Protein AF-A0A060CEZ0-F1 (afdb_monomer)

Radius of gyration: 14.33 Å; Cα contacts (8 Å, |Δi|>4): 112; chains: 1; bounding box: 29×25×40 Å

Solvent-accessible surface area (backbone atoms only — not comparable to full-atom values): 5498 Å² total; per-residue (Å²): 129,71,65,75,69,70,75,46,58,69,72,55,39,55,69,31,78,43,64,82,40,49,97,83,40,39,22,51,33,40,78,39,72,68,33,66,67,56,38,51,52,54,49,52,52,49,72,71,47,81,37,42,72,49,81,51,90,42,54,45,44,64,45,59,19,52,55,79,69,49,43,67,59,82,77,77,78,54,75,88,80,45,39,63,68,45,40,49,60,72,74,108

Nearest PDB structures (foldseek):
  1sma-assembly1_B  TM=9.609E-01  e=4.125E-06  Thermus sp. IM6501
  1gvi-assembly1_B  TM=9.659E-01  e=8.725E-06  Thermus sp.
  1j0i-assembly1_B  TM=9.666E-01  e=1.313E-05  Geobacillus stearothermophilus
  1j0j-assembly1_A  TM=9.674E-01  e=1.504E-05  Geobacillus stearothermophilus
  1jf5-assembly1_B  TM=9.780E-01  e=3.903E-05  Thermoactinomyces vulgaris

Foldseek 3Di:
DPVVCVPDDPVCLQADEDEPDDQAAWQLCVVVVVPPVVLLVVVVVQVPGRHHYDYDACSLQSQGAGGPPRRVDDHDPPPVNGDPVSVVSVVD

Secondary structure (DSSP, 8-state):
--HHHHSS-HHHHHT-EEES--TTS--HHHHTTT-HHHHHHHHHHHHHSSSEEE--TTGGGT---SSTTGGGPPP---TTSS-HHHHHHHH-

InterPro domains:
  IPR006047 Glycosyl hydrolase family 13, catalytic domain [PF00128] (10-83)
  IPR017853 Glycoside hydrolase superfamily [SSF51445] (4-91)

Organism: NCBI:txid83428

pLDDT: mean 92.92, std 5.14, range [59.25, 97.06]

Sequence (92 aa):
VNTQLVRYYKQKNQGMLLMLDTPNTPRILSECKDDKKLMRAMLAYLFMQTGSPVLLYGTELGLTGESVPANRACMQWDTKKQDKTMLRFCRY

Structure (mmCIF, N/CA/C/O backbone):
data_AF-A0A060CEZ0-F1
#
_entry.id   AF-A0A060CEZ0-F1
#
loop_
_atom_site.group_PDB
_atom_site.id
_atom_site.type_symbol
_atom_site.label_atom_id
_atom_site.label_alt_id
_atom_site.label_comp_id
_atom_site.label_asym_id
_atom_site.label_entity_id
_atom_site.label_seq_id
_atom_site.pdbx_PDB_ins_code
_atom_site.Cartn_x
_atom_site.Cartn_y
_atom_site.Cartn_z
_atom_site.occupancy
_atom_site.B_iso_or_equiv
_atom_site.auth_seq_id
_atom_site.auth_comp_id
_atom_site.auth_asym_id
_atom_site.auth_atom_id
_atom_site.pdbx_PDB_model_num
ATOM 1 N N . VAL A 1 1 ? 2.630 6.571 -24.341 1.00 59.25 1 VAL A N 1
ATOM 2 C CA . VAL A 1 1 ? 3.785 5.710 -23.973 1.00 59.25 1 VAL A CA 1
ATOM 3 C C . VAL A 1 1 ? 4.033 5.864 -22.477 1.00 59.25 1 VAL A C 1
ATOM 5 O O . VAL A 1 1 ? 4.047 7.000 -22.023 1.00 59.25 1 VAL A O 1
ATOM 8 N N . ASN A 1 2 ? 4.166 4.774 -21.707 1.00 77.50 2 ASN A N 1
ATOM 9 C CA . ASN A 1 2 ? 4.475 4.853 -20.270 1.00 77.50 2 ASN A CA 1
ATOM 10 C C . ASN A 1 2 ? 5.917 5.357 -20.093 1.00 77.50 2 ASN A C 1
ATOM 12 O O . ASN A 1 2 ? 6.870 4.612 -20.308 1.00 77.50 2 ASN A O 1
ATOM 16 N N . THR A 1 3 ? 6.070 6.636 -19.750 1.00 84.44 3 THR A N 1
ATOM 17 C CA . THR A 1 3 ? 7.374 7.311 -19.670 1.00 84.44 3 THR A CA 1
ATOM 18 C C . THR A 1 3 ? 8.275 6.726 -18.588 1.00 84.44 3 THR A C 1
ATOM 20 O O . THR A 1 3 ? 9.492 6.790 -18.726 1.00 84.44 3 THR A O 1
ATOM 23 N N . GLN A 1 4 ? 7.698 6.117 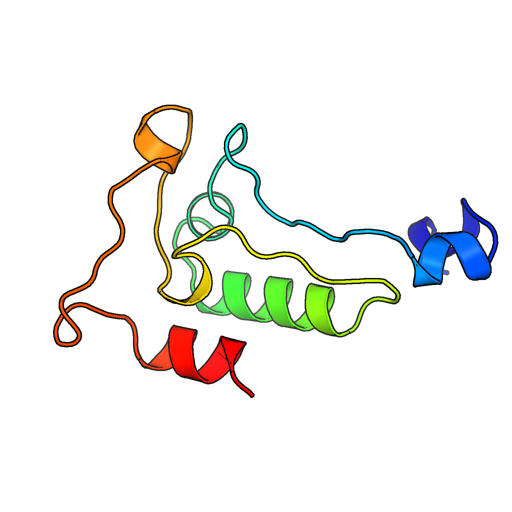-17.548 1.00 80.62 4 GLN A N 1
ATOM 24 C CA . GLN A 1 4 ? 8.427 5.464 -16.460 1.00 80.62 4 GLN A CA 1
ATOM 25 C C . GLN A 1 4 ? 9.260 4.283 -16.988 1.00 80.62 4 GLN A C 1
ATOM 27 O O . GLN A 1 4 ? 10.468 4.229 -16.768 1.00 80.62 4 GLN A O 1
ATOM 32 N N . LEU A 1 5 ? 8.656 3.422 -17.814 1.00 86.69 5 LEU A N 1
ATOM 33 C CA . LEU A 1 5 ? 9.317 2.237 -18.378 1.00 86.69 5 LEU A CA 1
ATOM 34 C C . LEU A 1 5 ? 10.416 2.566 -19.401 1.00 86.69 5 LEU A C 1
ATOM 36 O O . LEU A 1 5 ? 11.300 1.746 -19.628 1.00 86.69 5 LEU A O 1
ATOM 40 N N . VAL A 1 6 ? 10.385 3.748 -20.020 1.00 89.94 6 VAL A N 1
ATOM 41 C CA . VAL A 1 6 ? 11.368 4.142 -21.049 1.00 89.94 6 VAL A CA 1
ATOM 42 C C . VAL A 1 6 ? 12.664 4.689 -20.432 1.00 89.94 6 VAL A C 1
ATOM 44 O O . VAL A 1 6 ? 13.688 4.749 -21.105 1.00 89.94 6 VAL A O 1
ATOM 47 N N . ARG A 1 7 ? 12.663 5.059 -19.142 1.00 89.50 7 ARG A N 1
ATOM 48 C CA . ARG A 1 7 ? 13.834 5.661 -18.474 1.00 89.50 7 ARG A CA 1
ATOM 49 C C . ARG A 1 7 ? 14.991 4.693 -18.252 1.00 89.50 7 ARG A C 1
ATOM 51 O O . ARG A 1 7 ? 16.136 5.131 -18.180 1.00 89.50 7 ARG A O 1
ATOM 58 N N . TYR A 1 8 ? 14.706 3.402 -18.117 1.00 91.19 8 TYR A N 1
ATOM 59 C CA . TYR A 1 8 ? 15.719 2.396 -17.826 1.00 91.19 8 TYR A CA 1
ATOM 60 C C . TYR A 1 8 ? 15.600 1.193 -18.754 1.00 91.19 8 TYR A C 1
ATOM 62 O O . TYR A 1 8 ? 14.538 0.888 -19.296 1.00 91.19 8 TYR A O 1
ATOM 70 N N . TYR A 1 9 ? 16.715 0.476 -18.907 1.00 92.44 9 TYR A N 1
ATOM 71 C CA . TYR A 1 9 ? 16.750 -0.787 -19.633 1.00 92.44 9 TYR A CA 1
ATOM 72 C C . TYR A 1 9 ? 15.781 -1.803 -19.029 1.00 92.44 9 TYR A C 1
ATOM 74 O O . TYR A 1 9 ? 15.595 -1.865 -17.812 1.00 92.44 9 TYR A O 1
ATOM 82 N N . LYS A 1 10 ? 15.234 -2.672 -19.882 1.00 92.12 10 LYS A N 1
ATOM 83 C CA . LYS A 1 10 ? 14.244 -3.691 -19.508 1.00 92.12 10 LYS A CA 1
ATOM 84 C C . LYS A 1 10 ? 14.649 -4.514 -18.277 1.00 92.12 10 LYS A C 1
ATOM 86 O O . LYS A 1 10 ? 13.821 -4.719 -17.398 1.00 92.12 10 LYS A O 1
ATOM 91 N N . GLN A 1 11 ? 15.916 -4.923 -18.185 1.00 92.50 11 GLN A N 1
ATOM 92 C CA . GLN A 1 11 ? 16.438 -5.700 -17.051 1.00 92.50 11 GLN A CA 1
ATOM 93 C C . GLN A 1 11 ? 16.355 -4.924 -15.726 1.00 92.50 11 GLN A C 1
ATOM 95 O O . GLN A 1 11 ? 16.005 -5.494 -14.698 1.00 92.50 11 GLN A O 1
ATOM 100 N N . LYS A 1 12 ? 16.621 -3.608 -15.750 1.00 92.19 12 LYS A N 1
ATOM 101 C CA . LYS A 1 12 ? 16.482 -2.748 -14.565 1.00 92.19 12 LYS A CA 1
ATOM 102 C C . LYS A 1 12 ? 15.020 -2.581 -14.163 1.00 92.19 12 LYS A C 1
ATOM 104 O O . LYS A 1 12 ? 14.725 -2.652 -12.979 1.00 92.19 12 LYS A O 1
ATOM 109 N N . ASN A 1 13 ? 14.114 -2.418 -15.128 1.00 92.62 13 ASN A N 1
ATOM 110 C CA . ASN A 1 13 ? 12.679 -2.325 -14.837 1.00 92.62 13 ASN A CA 1
ATOM 111 C C . ASN A 1 13 ? 12.139 -3.617 -14.206 1.00 92.62 13 ASN A C 1
ATOM 113 O O . ASN A 1 13 ? 11.328 -3.554 -13.294 1.00 92.62 13 ASN A O 1
ATOM 117 N N . GLN A 1 14 ? 12.617 -4.788 -14.641 1.00 92.56 14 GLN A N 1
ATOM 118 C CA . GLN A 1 14 ? 12.210 -6.077 -14.065 1.00 92.56 14 GLN A CA 1
ATOM 119 C C . GLN A 1 14 ? 12.634 -6.241 -12.598 1.00 92.56 14 GLN A C 1
ATOM 121 O O . GLN A 1 14 ? 11.905 -6.852 -11.825 1.00 92.56 14 GLN A O 1
ATOM 126 N N . GLY A 1 15 ? 13.788 -5.688 -12.211 1.00 93.38 15 GLY A N 1
ATOM 127 C CA . GLY A 1 15 ? 14.290 -5.717 -10.832 1.00 93.38 15 GLY A CA 1
ATOM 128 C C . GLY A 1 15 ? 13.914 -4.499 -9.983 1.00 93.38 15 GLY A C 1
ATOM 129 O O . GLY A 1 15 ? 14.413 -4.367 -8.867 1.00 93.38 15 GLY A O 1
ATOM 130 N N .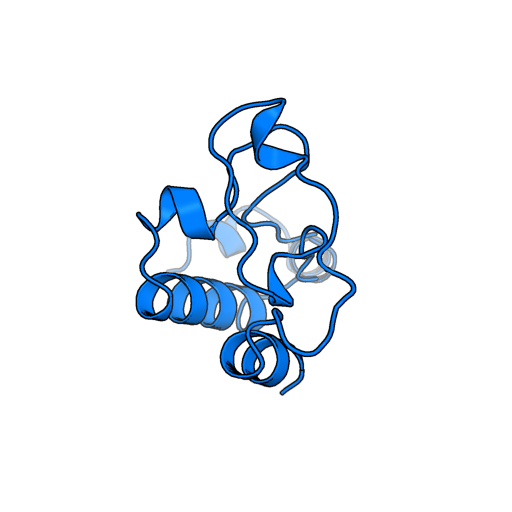 MET A 1 16 ? 13.096 -3.577 -10.497 1.00 94.75 16 MET A N 1
ATOM 131 C CA . MET A 1 16 ? 12.754 -2.344 -9.788 1.00 94.75 16 MET A CA 1
ATOM 132 C C . MET A 1 16 ? 11.789 -2.629 -8.636 1.00 94.75 16 MET A C 1
ATOM 134 O O . MET A 1 16 ? 10.773 -3.286 -8.834 1.00 94.75 16 MET A O 1
ATOM 138 N N . LEU A 1 17 ?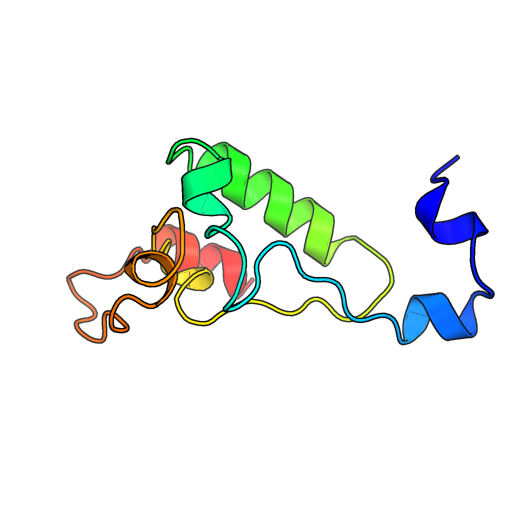 12.074 -2.096 -7.446 1.00 95.12 17 LEU A N 1
ATOM 139 C CA . LEU A 1 17 ? 11.143 -2.138 -6.317 1.00 95.12 17 LEU A CA 1
ATOM 140 C C . LEU A 1 17 ? 10.120 -1.008 -6.451 1.00 95.12 17 LEU A C 1
ATOM 142 O O . LEU A 1 17 ? 10.494 0.164 -6.513 1.00 95.12 17 LEU A O 1
ATOM 146 N N . LEU A 1 18 ? 8.838 -1.359 -6.491 1.00 94.75 18 LEU A N 1
ATOM 147 C CA . LEU A 1 18 ? 7.736 -0.416 -6.646 1.00 94.75 18 LEU A CA 1
ATOM 148 C C . LEU A 1 18 ? 7.015 -0.249 -5.308 1.00 94.75 18 LEU A C 1
ATOM 150 O O . LEU A 1 18 ? 6.446 -1.203 -4.787 1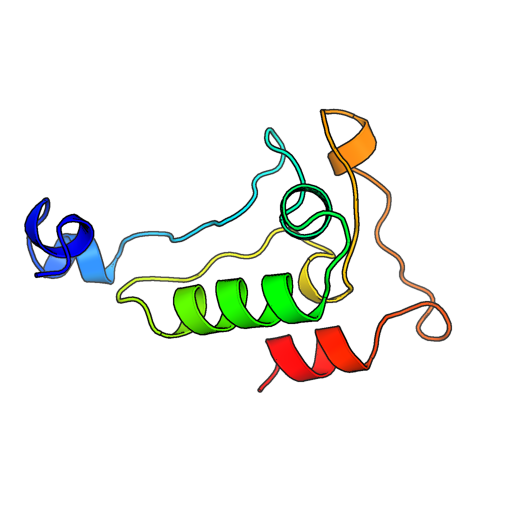.00 94.75 18 LEU A O 1
ATOM 154 N N . MET A 1 19 ? 7.025 0.964 -4.763 1.00 94.38 19 MET A N 1
ATOM 155 C CA . MET A 1 19 ? 6.373 1.316 -3.497 1.00 94.38 19 MET A CA 1
ATOM 156 C C . MET A 1 19 ? 5.466 2.525 -3.705 1.00 94.38 19 MET A C 1
ATOM 158 O O . MET A 1 19 ? 5.833 3.453 -4.425 1.00 94.38 19 MET A O 1
ATOM 162 N N . LEU A 1 20 ? 4.300 2.517 -3.058 1.00 94.44 20 LEU A N 1
ATOM 163 C CA . LEU A 1 20 ? 3.400 3.676 -2.991 1.00 94.44 20 LEU A CA 1
ATOM 164 C C . LEU A 1 20 ? 3.548 4.446 -1.675 1.00 94.44 20 LEU A C 1
ATOM 166 O O . LEU A 1 20 ? 3.321 5.650 -1.643 1.00 94.44 20 LEU A O 1
ATOM 170 N N . ASP A 1 21 ? 3.949 3.760 -0.608 1.00 93.38 21 ASP A N 1
ATOM 171 C CA . ASP A 1 21 ? 4.240 4.330 0.698 1.00 93.38 21 ASP A CA 1
ATOM 172 C C . ASP A 1 21 ? 5.516 3.723 1.299 1.00 93.38 21 ASP A C 1
ATOM 174 O O . ASP A 1 21 ? 6.019 2.681 0.878 1.00 93.38 21 ASP A O 1
ATOM 178 N N . THR A 1 22 ? 6.094 4.428 2.269 1.00 93.06 22 THR A N 1
ATOM 179 C CA . THR A 1 22 ? 7.341 4.071 2.949 1.00 93.06 22 THR A CA 1
ATOM 180 C C . THR A 1 22 ? 7.248 4.454 4.429 1.00 93.06 22 THR A C 1
ATOM 182 O O . THR A 1 22 ? 6.400 5.265 4.803 1.00 93.06 22 THR A O 1
ATOM 185 N N . PRO A 1 23 ? 8.151 3.969 5.302 1.00 91.69 23 PRO A N 1
ATOM 186 C CA . PRO A 1 23 ? 8.178 4.369 6.715 1.00 91.69 23 PRO A CA 1
ATOM 187 C C . PRO A 1 23 ? 8.406 5.872 6.967 1.00 91.69 23 PRO A C 1
ATOM 189 O O . PRO A 1 23 ? 8.313 6.325 8.114 1.00 91.69 23 PRO A O 1
ATOM 192 N N . ASN A 1 24 ? 8.748 6.630 5.920 1.00 91.94 24 ASN A N 1
ATOM 193 C CA . ASN A 1 24 ? 9.065 8.056 5.963 1.00 91.94 24 ASN A CA 1
ATOM 194 C C . ASN A 1 24 ? 8.086 8.914 5.146 1.00 91.94 24 ASN A C 1
ATOM 196 O O . ASN A 1 24 ? 8.255 10.127 5.096 1.00 91.94 24 ASN A O 1
ATOM 200 N N . THR A 1 25 ? 7.079 8.310 4.514 1.00 93.00 25 THR A N 1
ATOM 201 C CA . THR A 1 25 ? 6.037 9.014 3.754 1.00 93.00 25 THR A CA 1
ATOM 202 C C . THR A 1 25 ? 4.666 8.697 4.347 1.00 93.00 25 THR A C 1
ATOM 204 O O . THR A 1 25 ? 4.536 7.722 5.098 1.00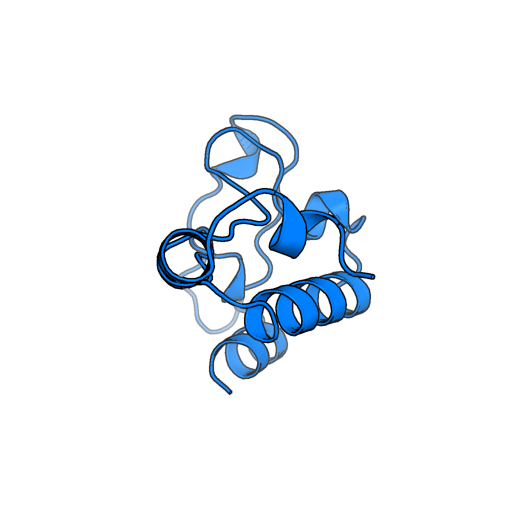 93.00 25 THR A O 1
ATOM 207 N N . PRO A 1 26 ? 3.630 9.473 4.009 1.00 95.00 26 PRO A N 1
ATOM 208 C CA . PRO A 1 26 ? 2.272 9.114 4.369 1.00 95.00 26 PRO A CA 1
ATOM 209 C C . PRO A 1 26 ? 1.824 7.768 3.826 1.00 95.00 26 PRO A C 1
ATOM 211 O O . PRO A 1 26 ? 2.331 7.277 2.813 1.00 95.00 26 PRO A O 1
ATOM 214 N N . ARG A 1 27 ? 0.889 7.153 4.556 1.00 95.75 27 ARG A N 1
ATOM 215 C CA . ARG A 1 27 ? 0.238 5.908 4.150 1.00 95.75 27 ARG A CA 1
ATOM 216 C C . ARG A 1 27 ? -0.593 6.157 2.905 1.00 95.75 27 ARG A C 1
ATOM 218 O O . ARG A 1 27 ? -1.296 7.164 2.819 1.00 95.75 27 ARG A O 1
ATOM 225 N N . ILE A 1 28 ? -0.603 5.189 1.993 1.00 96.38 28 ILE A N 1
ATOM 226 C CA . ILE A 1 28 ? -1.352 5.313 0.736 1.00 96.38 28 ILE A CA 1
ATOM 227 C C . ILE A 1 28 ? -2.847 5.580 0.963 1.00 96.38 28 ILE A C 1
ATOM 229 O O . ILE A 1 2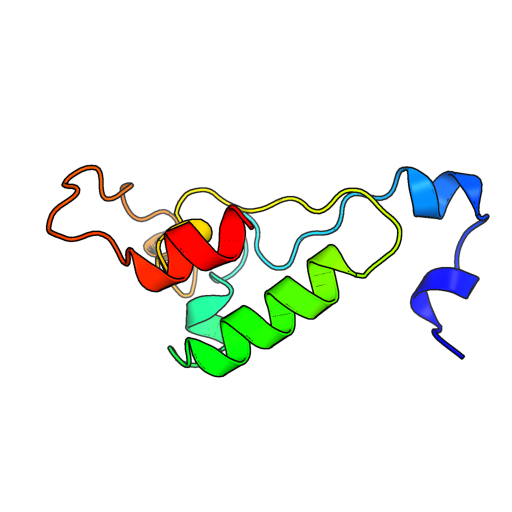8 ? -3.460 6.320 0.200 1.00 96.38 28 ILE A O 1
ATOM 233 N N . LEU A 1 29 ? -3.441 5.030 2.029 1.00 96.25 29 LEU A N 1
ATOM 234 C CA . LEU A 1 29 ? -4.850 5.268 2.343 1.00 96.25 29 LEU A CA 1
ATOM 235 C C . LEU A 1 29 ? -5.112 6.721 2.762 1.00 96.25 29 LEU A C 1
ATOM 237 O O . LEU A 1 29 ? -6.113 7.299 2.347 1.00 96.25 29 LEU A O 1
ATOM 241 N N . SER A 1 30 ? -4.194 7.322 3.522 1.00 95.25 30 SER A N 1
ATOM 242 C CA . SER A 1 30 ? -4.285 8.729 3.921 1.00 95.25 30 SER A CA 1
ATOM 243 C C . SER A 1 30 ? -4.081 9.668 2.731 1.00 95.25 30 SER A C 1
ATOM 245 O O . SER A 1 30 ? -4.842 10.618 2.576 1.00 95.25 30 SER A O 1
ATOM 247 N N . GLU A 1 31 ? -3.161 9.347 1.816 1.00 95.50 31 GLU A N 1
ATOM 248 C CA . GLU A 1 31 ? -3.029 10.050 0.525 1.00 95.50 31 GLU A CA 1
ATOM 249 C C . GLU A 1 31 ? -4.302 9.934 -0.330 1.00 95.50 31 GLU A C 1
ATOM 251 O O . GLU A 1 31 ? -4.718 10.877 -1.003 1.00 95.50 31 GLU A O 1
ATOM 256 N N . CYS A 1 32 ? -4.985 8.789 -0.252 1.00 96.12 32 CYS A N 1
ATOM 257 C CA . CYS A 1 32 ? -6.280 8.566 -0.891 1.00 96.12 32 CYS A CA 1
ATOM 258 C C . CYS A 1 32 ? -7.458 9.214 -0.139 1.00 96.12 32 CYS A C 1
ATOM 260 O O . CYS A 1 32 ? -8.604 8.952 -0.502 1.00 96.12 32 CYS A O 1
ATOM 262 N N . LYS A 1 33 ? -7.216 10.037 0.893 1.00 95.50 33 LYS A N 1
ATOM 263 C CA . LYS A 1 33 ? -8.253 10.665 1.735 1.00 95.50 33 LYS A CA 1
ATOM 264 C C . LYS A 1 33 ? -9.247 9.646 2.305 1.00 95.50 33 LYS A C 1
ATOM 266 O O . LYS A 1 33 ? -10.458 9.852 2.262 1.00 95.50 33 LYS A O 1
ATOM 271 N N . ASP A 1 34 ? -8.720 8.514 2.763 1.00 95.12 34 ASP A N 1
ATOM 272 C CA . ASP A 1 34 ? -9.466 7.369 3.293 1.00 95.12 34 ASP A CA 1
ATOM 273 C C . ASP A 1 34 ? -10.421 6.686 2.289 1.00 95.12 34 ASP A C 1
ATOM 275 O O . ASP A 1 34 ? -11.222 5.818 2.658 1.00 95.12 34 ASP A O 1
ATOM 279 N N . ASP A 1 35 ? -10.295 6.984 0.989 1.00 96.88 35 ASP A N 1
ATOM 280 C CA . ASP A 1 35 ? -11.029 6.284 -0.061 1.00 96.88 35 ASP A CA 1
ATOM 281 C C . ASP A 1 35 ? -10.384 4.925 -0.381 1.00 96.88 35 ASP A C 1
ATOM 283 O O . ASP A 1 35 ? -9.445 4.780 -1.171 1.00 96.88 35 ASP A O 1
ATOM 287 N N . LYS A 1 36 ? -10.965 3.875 0.200 1.00 95.44 36 LYS A N 1
ATOM 288 C CA . LYS A 1 36 ? -10.547 2.485 -0.023 1.00 95.44 36 LYS A CA 1
ATOM 289 C C . LYS A 1 36 ? -10.752 2.002 -1.461 1.00 95.44 36 LYS A C 1
ATOM 291 O O . LYS A 1 36 ? -10.087 1.050 -1.867 1.00 95.44 36 LYS A O 1
ATOM 296 N N . LYS A 1 37 ? -11.679 2.579 -2.236 1.00 96.44 37 LYS A N 1
ATOM 297 C CA . LYS A 1 37 ? -11.840 2.224 -3.658 1.00 96.44 37 LYS A CA 1
ATOM 298 C C . LYS A 1 37 ? -10.666 2.769 -4.459 1.00 96.44 37 LYS A C 1
ATOM 300 O O . LYS A 1 37 ? -10.090 2.017 -5.243 1.00 96.44 37 LYS A O 1
ATOM 305 N N . LEU A 1 38 ? -10.293 4.024 -4.212 1.00 97.06 38 LEU A N 1
ATOM 306 C CA . LEU A 1 38 ? -9.136 4.651 -4.844 1.00 97.06 38 LEU A CA 1
ATOM 307 C C . LEU A 1 38 ? -7.843 3.915 -4.483 1.00 97.06 38 LEU A C 1
ATOM 309 O O . LEU A 1 38 ? -7.079 3.550 -5.373 1.00 97.06 38 LEU A O 1
ATOM 313 N N . MET A 1 39 ? -7.653 3.587 -3.204 1.00 96.62 39 MET A N 1
ATOM 314 C CA . MET A 1 39 ? -6.502 2.802 -2.757 1.00 96.62 39 MET A CA 1
ATOM 315 C C . MET A 1 39 ? -6.404 1.451 -3.481 1.00 96.62 39 MET A C 1
ATOM 317 O O . MET A 1 39 ? -5.333 1.093 -3.967 1.00 96.62 39 MET A O 1
ATOM 321 N N . ARG A 1 40 ? -7.512 0.704 -3.608 1.00 96.25 40 ARG A N 1
ATOM 322 C CA . ARG A 1 40 ? -7.515 -0.564 -4.360 1.00 96.25 40 ARG A CA 1
ATOM 323 C C . ARG A 1 40 ? -7.175 -0.366 -5.835 1.00 96.25 40 ARG A C 1
ATOM 325 O O . ARG A 1 40 ? -6.451 -1.182 -6.389 1.00 96.25 40 ARG A O 1
ATOM 332 N N . ALA A 1 41 ? -7.648 0.707 -6.467 1.00 96.88 41 ALA A N 1
ATOM 333 C CA . ALA A 1 41 ? -7.283 1.018 -7.849 1.00 96.88 41 ALA A CA 1
ATOM 334 C C . ALA A 1 41 ? -5.776 1.312 -7.993 1.00 96.88 41 ALA A C 1
ATOM 336 O O . ALA A 1 41 ? -5.140 0.810 -8.920 1.00 96.88 41 ALA A O 1
ATOM 337 N N . MET A 1 42 ? -5.187 2.051 -7.047 1.00 96.31 42 MET A N 1
ATOM 338 C CA . MET A 1 42 ? -3.745 2.331 -7.020 1.00 96.31 42 MET A CA 1
ATOM 339 C C . MET A 1 42 ? -2.912 1.064 -6.804 1.00 96.31 42 MET A C 1
ATOM 341 O O . MET A 1 42 ? -1.905 0.863 -7.481 1.00 96.31 42 MET A O 1
ATOM 345 N N . LEU A 1 43 ? -3.347 0.178 -5.906 1.00 96.00 43 LEU A N 1
ATOM 346 C CA . LEU A 1 43 ? -2.696 -1.112 -5.679 1.00 96.00 43 LEU A CA 1
ATOM 347 C C . LEU A 1 43 ? -2.845 -2.056 -6.880 1.00 96.00 43 LEU A C 1
ATOM 349 O O . LEU A 1 43 ? -1.876 -2.704 -7.257 1.00 96.00 43 LEU A O 1
ATOM 353 N N . ALA A 1 44 ? -4.010 -2.092 -7.534 1.00 95.88 44 ALA A N 1
ATOM 354 C CA . ALA A 1 44 ? -4.186 -2.841 -8.779 1.00 95.88 44 ALA A CA 1
ATOM 355 C C . ALA A 1 44 ? -3.202 -2.353 -9.850 1.00 95.88 44 ALA A C 1
ATOM 357 O O . ALA A 1 44 ? -2.521 -3.158 -10.480 1.00 95.88 44 ALA A O 1
ATOM 358 N N . TYR A 1 45 ? -3.064 -1.033 -10.006 1.00 94.56 45 TYR A N 1
ATOM 359 C CA . TYR A 1 45 ? -2.076 -0.457 -10.913 1.00 94.56 45 TYR A CA 1
ATOM 360 C C . TYR A 1 45 ? -0.645 -0.868 -10.540 1.00 94.56 45 TYR A C 1
ATOM 362 O O . TYR A 1 45 ? 0.113 -1.263 -11.424 1.00 94.56 45 TYR A O 1
ATOM 370 N N . LEU A 1 46 ? -0.291 -0.832 -9.250 1.00 95.00 46 LEU A N 1
ATOM 371 C CA . LEU A 1 46 ? 1.014 -1.265 -8.743 1.00 95.00 46 LEU A CA 1
ATOM 372 C C . LEU A 1 46 ? 1.309 -2.731 -9.094 1.00 95.00 46 LEU A C 1
ATOM 374 O O . LEU A 1 46 ? 2.387 -3.026 -9.603 1.00 95.00 46 LEU A O 1
ATOM 378 N N . PHE A 1 47 ? 0.348 -3.632 -8.874 1.00 94.50 47 PHE A N 1
ATOM 379 C CA . PHE A 1 47 ? 0.488 -5.058 -9.184 1.00 94.50 47 PHE A CA 1
ATOM 380 C C . PHE A 1 47 ? 0.555 -5.353 -10.688 1.00 94.50 47 PHE A C 1
ATOM 382 O O . PHE A 1 47 ? 1.130 -6.361 -11.090 1.00 94.50 47 PHE A O 1
ATOM 389 N N . MET A 1 48 ? 0.004 -4.475 -11.530 1.00 93.44 48 MET A N 1
ATOM 390 C CA . MET A 1 48 ? 0.082 -4.594 -12.990 1.00 93.44 48 MET A CA 1
ATOM 391 C C . MET A 1 48 ? 1.393 -4.050 -13.582 1.00 93.44 48 MET A C 1
ATOM 393 O O . MET A 1 48 ? 1.688 -4.317 -14.750 1.00 93.44 48 MET A O 1
ATOM 397 N N . GLN A 1 49 ? 2.173 -3.260 -12.834 1.00 92.88 49 GLN A N 1
ATOM 398 C CA . GLN A 1 49 ? 3.432 -2.702 -13.332 1.00 92.88 49 GLN A CA 1
ATOM 399 C C . GLN A 1 49 ? 4.554 -3.747 -13.388 1.00 92.88 49 GLN A C 1
ATOM 401 O O . GLN A 1 49 ? 4.621 -4.684 -12.600 1.00 92.88 49 GLN A O 1
ATOM 406 N N . THR A 1 50 ? 5.489 -3.551 -14.323 1.00 93.50 50 THR A N 1
ATOM 407 C CA . THR A 1 50 ? 6.722 -4.348 -14.380 1.00 93.50 50 THR A CA 1
ATOM 408 C C . THR A 1 50 ? 7.660 -3.942 -13.248 1.00 93.50 50 THR A C 1
ATOM 410 O O . THR A 1 50 ? 8.056 -2.782 -13.170 1.00 93.50 50 THR A O 1
ATOM 413 N N . GLY A 1 51 ? 8.031 -4.906 -12.412 1.00 94.12 51 GLY A N 1
ATOM 414 C CA . GLY A 1 51 ? 8.898 -4.724 -11.253 1.00 94.12 51 GLY A CA 1
ATOM 415 C C . GLY A 1 51 ? 8.463 -5.648 -10.121 1.00 94.12 51 GLY A C 1
ATOM 416 O O . GLY A 1 51 ? 7.680 -6.574 -10.328 1.00 94.12 51 GLY A O 1
ATOM 417 N N . SER A 1 52 ? 8.961 -5.382 -8.921 1.00 94.94 52 SER A N 1
ATOM 418 C CA . SER A 1 52 ? 8.579 -6.079 -7.699 1.00 94.94 52 SER A CA 1
ATOM 419 C C . SER A 1 52 ? 7.793 -5.122 -6.797 1.00 94.94 52 SER A C 1
ATOM 421 O O . SER A 1 52 ? 8.380 -4.166 -6.278 1.00 94.94 52 SER A O 1
ATOM 423 N N . PRO A 1 53 ? 6.473 -5.312 -6.633 1.00 94.94 53 PRO A N 1
ATOM 424 C CA . PRO A 1 53 ? 5.665 -4.488 -5.747 1.00 94.94 53 PRO A CA 1
ATOM 425 C C . PRO A 1 53 ? 6.038 -4.755 -4.287 1.00 94.94 53 PRO A C 1
ATOM 427 O O . PRO A 1 53 ? 6.195 -5.897 -3.858 1.00 94.94 53 PRO A O 1
ATOM 430 N N . VAL A 1 54 ? 6.154 -3.686 -3.510 1.00 95.38 54 VAL A N 1
ATOM 431 C CA . VAL A 1 54 ? 6.491 -3.723 -2.090 1.00 95.38 54 VAL A CA 1
ATOM 432 C C . VAL A 1 54 ? 5.436 -2.924 -1.336 1.00 95.38 54 VAL A C 1
ATOM 434 O O . VAL A 1 54 ? 5.139 -1.781 -1.680 1.00 95.38 54 VAL A O 1
ATOM 437 N N . LEU A 1 55 ? 4.864 -3.545 -0.307 1.00 94.88 55 LEU A N 1
ATOM 438 C CA . LEU A 1 55 ? 3.842 -2.948 0.547 1.00 94.88 55 LEU A CA 1
ATOM 439 C C . LEU A 1 55 ? 4.407 -2.705 1.942 1.00 94.88 55 LEU A C 1
ATOM 441 O O . LEU A 1 55 ? 5.110 -3.555 2.494 1.00 94.88 55 LEU A O 1
ATOM 445 N N . LEU A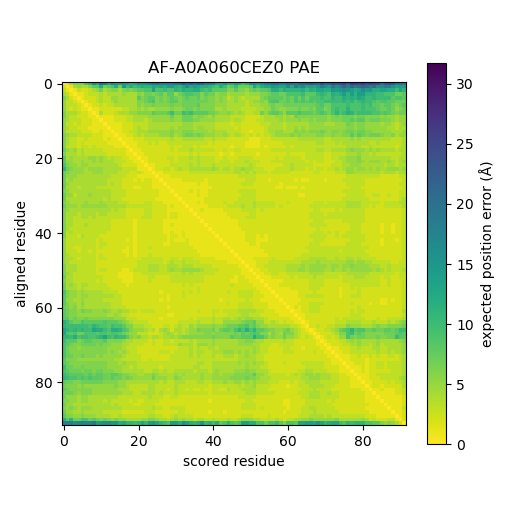 1 56 ? 4.064 -1.562 2.529 1.00 95.38 56 LEU A N 1
ATOM 446 C CA . LEU A 1 56 ? 4.332 -1.304 3.935 1.00 95.38 56 LEU A CA 1
ATOM 447 C C . LEU A 1 56 ? 3.346 -2.088 4.819 1.00 95.38 56 LEU A C 1
ATOM 449 O O . LEU A 1 56 ? 2.174 -2.231 4.483 1.00 95.38 56 LEU A O 1
ATOM 453 N N . TYR A 1 57 ? 3.803 -2.576 5.975 1.00 95.25 57 TYR A N 1
ATOM 454 C CA . TYR A 1 57 ? 2.977 -3.392 6.877 1.00 95.25 57 TYR A CA 1
ATOM 455 C C . TYR A 1 57 ? 1.649 -2.710 7.231 1.00 95.25 57 TYR A C 1
ATOM 457 O O . TYR A 1 57 ? 1.624 -1.516 7.541 1.00 95.25 57 TYR A O 1
ATOM 465 N N . GLY A 1 58 ? 0.547 -3.453 7.231 1.00 94.94 58 GLY A N 1
ATOM 466 C CA . GLY A 1 58 ? -0.774 -2.917 7.544 1.00 94.94 58 GLY A CA 1
ATOM 467 C C . GLY A 1 58 ? -1.442 -2.175 6.384 1.00 94.94 58 GLY A C 1
ATOM 468 O O . GLY A 1 58 ? -2.636 -1.892 6.479 1.00 94.94 58 GLY A O 1
ATOM 469 N N . THR A 1 59 ? -0.755 -1.915 5.267 1.00 95.25 59 THR A N 1
ATOM 470 C CA . THR A 1 59 ? -1.397 -1.397 4.047 1.00 95.25 59 THR A CA 1
ATOM 471 C C . THR A 1 59 ? -2.447 -2.395 3.537 1.00 95.25 59 THR A C 1
ATOM 473 O O . THR A 1 59 ? -3.554 -2.011 3.173 1.00 95.25 59 THR A O 1
ATOM 476 N N . GLU A 1 60 ? -2.188 -3.696 3.656 1.00 95.19 60 GLU A N 1
ATOM 477 C CA . GLU A 1 60 ? -3.144 -4.779 3.402 1.00 95.19 60 GLU A CA 1
ATOM 478 C C . GLU A 1 60 ? -4.370 -4.774 4.328 1.00 95.19 60 GLU A C 1
ATOM 480 O O . GLU A 1 60 ? -5.398 -5.359 3.997 1.00 95.19 60 GLU A O 1
ATOM 485 N N . LEU A 1 61 ? -4.292 -4.092 5.472 1.00 95.38 61 L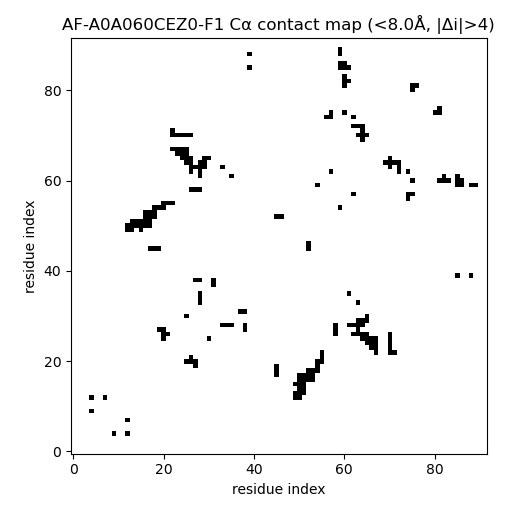EU A N 1
ATOM 486 C CA . LEU A 1 61 ? -5.400 -3.918 6.412 1.00 95.38 61 LEU A CA 1
ATOM 487 C C . LEU A 1 61 ? -6.052 -2.532 6.313 1.00 95.38 61 LEU A C 1
ATOM 489 O O . LEU A 1 61 ? -7.010 -2.263 7.037 1.00 95.38 61 LEU A O 1
ATOM 493 N N . GLY A 1 62 ? -5.548 -1.657 5.436 1.00 93.62 62 GLY A N 1
ATOM 494 C CA . GLY A 1 62 ? -5.985 -0.267 5.347 1.00 93.62 62 GLY A CA 1
ATOM 495 C C . GLY A 1 62 ? -5.568 0.567 6.560 1.00 93.62 62 GLY A C 1
ATOM 496 O O . GLY A 1 62 ? -6.375 1.335 7.077 1.00 93.62 62 GLY A O 1
ATOM 497 N N . LEU A 1 63 ? -4.336 0.394 7.047 1.00 94.62 63 LEU A N 1
ATOM 498 C CA . LEU A 1 63 ? -3.770 1.256 8.083 1.00 94.62 63 LEU A CA 1
ATOM 499 C C . LEU A 1 63 ? -3.605 2.690 7.549 1.00 94.62 63 LEU A C 1
ATOM 501 O O . LEU A 1 63 ? -3.133 2.895 6.428 1.00 94.62 63 LEU A O 1
ATOM 505 N N . THR A 1 64 ? -3.967 3.676 8.364 1.00 94.25 64 THR A N 1
ATOM 506 C CA . THR A 1 64 ? -3.872 5.105 8.042 1.00 94.25 64 THR A CA 1
ATOM 507 C C . THR A 1 64 ? -2.740 5.777 8.818 1.00 94.25 64 THR A C 1
ATOM 509 O O . THR A 1 64 ? -2.208 5.231 9.786 1.00 94.25 64 THR A O 1
ATOM 512 N N . GLY A 1 65 ? -2.351 6.967 8.369 1.00 93.44 65 GLY A N 1
ATOM 513 C CA . GLY A 1 65 ? -1.392 7.839 9.032 1.00 93.44 65 GLY A CA 1
ATOM 514 C C . GLY A 1 65 ? -0.740 8.797 8.039 1.00 93.44 65 GLY A C 1
ATOM 515 O O . GLY A 1 65 ? -0.212 8.365 7.014 1.00 93.44 65 GLY A O 1
ATOM 516 N N . GLU A 1 66 ? -0.780 10.092 8.356 1.00 91.25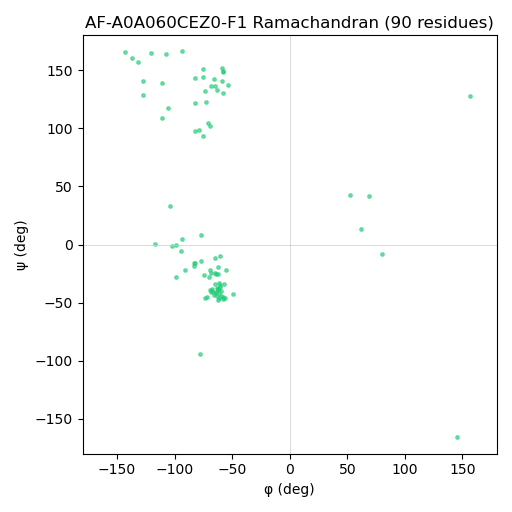 66 GLU A N 1
ATOM 517 C CA . GLU A 1 66 ? -0.221 11.156 7.518 1.00 91.25 66 GLU A CA 1
ATOM 518 C C . GLU A 1 66 ? 1.305 11.229 7.657 1.00 91.25 66 GLU A C 1
ATOM 520 O O . GLU A 1 66 ? 2.028 10.501 7.002 1.00 91.25 66 GLU A O 1
ATOM 525 N N . SER A 1 67 ? 1.853 12.068 8.526 1.00 90.12 67 SER A N 1
ATOM 526 C CA . SER A 1 67 ? 3.311 12.191 8.657 1.00 90.12 67 SER A CA 1
ATOM 527 C C . SER A 1 67 ? 3.875 11.295 9.759 1.00 90.12 67 SER A C 1
ATOM 529 O O . SER A 1 67 ? 3.147 10.775 10.606 1.00 90.12 67 SER A O 1
ATOM 531 N N . VAL A 1 68 ? 5.199 11.124 9.777 1.00 88.56 68 VAL A N 1
ATOM 532 C CA . VAL A 1 68 ? 5.902 10.538 10.930 1.00 88.56 68 VAL A CA 1
ATOM 533 C C . VAL A 1 68 ? 5.603 11.401 12.167 1.00 88.56 68 VAL A C 1
ATOM 535 O O . VAL A 1 68 ? 5.752 12.619 12.077 1.00 88.56 68 VAL A O 1
ATOM 538 N N . PRO A 1 69 ? 5.184 10.826 13.314 1.00 91.25 69 PRO A N 1
ATOM 539 C CA . PRO A 1 69 ? 5.163 9.399 13.665 1.00 91.25 69 PRO A CA 1
ATOM 540 C C . PRO A 1 69 ? 3.834 8.664 13.408 1.00 91.25 69 PRO A C 1
ATOM 542 O O . PRO A 1 69 ? 3.782 7.448 13.585 1.00 91.25 69 PRO A O 1
ATOM 545 N N . ALA A 1 70 ? 2.768 9.358 13.005 1.00 90.50 70 ALA A N 1
ATOM 546 C CA . ALA A 1 70 ? 1.430 8.781 12.846 1.00 90.50 70 ALA A CA 1
ATOM 547 C C . ALA A 1 70 ? 1.375 7.656 11.795 1.00 90.50 70 ALA A C 1
ATOM 549 O O . ALA A 1 70 ? 0.662 6.673 11.977 1.00 90.50 70 ALA A O 1
ATOM 550 N N . ASN A 1 71 ? 2.183 7.740 10.734 1.00 91.12 71 ASN A N 1
ATOM 551 C CA . ASN A 1 71 ? 2.309 6.684 9.718 1.00 91.12 71 ASN A CA 1
ATOM 552 C C . ASN A 1 71 ? 2.913 5.360 10.249 1.00 91.12 71 ASN A C 1
ATOM 554 O O . ASN A 1 71 ? 2.848 4.334 9.565 1.00 91.12 71 ASN A O 1
ATOM 558 N N . ARG A 1 72 ? 3.475 5.351 11.467 1.00 93.75 72 ARG A N 1
ATOM 559 C CA . ARG A 1 72 ? 4.061 4.178 12.145 1.00 93.75 72 ARG A CA 1
ATOM 560 C C . ARG A 1 72 ? 3.154 3.626 13.252 1.00 93.75 72 ARG A C 1
ATOM 562 O O . ARG A 1 72 ? 3.646 3.137 14.267 1.00 93.75 72 ARG A O 1
ATOM 569 N N . ALA A 1 73 ? 1.839 3.725 13.072 1.00 92.50 73 ALA A N 1
ATOM 570 C CA . ALA A 1 73 ? 0.872 3.163 14.006 1.00 92.50 73 ALA A CA 1
ATOM 571 C C . ALA A 1 73 ? 1.061 1.646 14.200 1.00 92.50 73 ALA A C 1
ATOM 573 O O . ALA A 1 73 ? 1.472 0.924 13.290 1.00 92.50 73 ALA A O 1
ATOM 574 N N . CYS A 1 74 ? 0.733 1.158 15.399 1.00 94.19 74 CYS A N 1
ATOM 575 C CA . CYS A 1 74 ? 0.829 -0.260 15.729 1.00 94.19 74 CYS A CA 1
ATOM 576 C C . CYS A 1 74 ? -0.030 -1.120 14.792 1.00 94.19 74 CYS A C 1
ATOM 578 O O . CYS A 1 74 ? -1.165 -0.773 14.464 1.00 94.19 74 CYS A O 1
ATOM 580 N N . MET A 1 75 ? 0.502 -2.283 14.413 1.00 94.62 75 MET A N 1
ATOM 581 C CA . MET A 1 75 ? -0.216 -3.258 13.596 1.00 94.62 75 MET A CA 1
ATOM 582 C C . MET A 1 75 ? -1.454 -3.786 14.331 1.00 94.62 75 MET A C 1
ATOM 584 O O . MET A 1 75 ? -1.373 -4.192 15.493 1.00 94.62 75 MET A O 1
ATOM 588 N N . GLN A 1 76 ? -2.597 -3.820 13.640 1.00 93.94 76 GLN A N 1
ATOM 589 C CA . GLN A 1 76 ? -3.830 -4.356 14.207 1.00 93.94 76 GLN A CA 1
ATOM 590 C C . GLN A 1 76 ? -3.860 -5.885 14.102 1.00 93.94 76 GLN A C 1
ATOM 592 O O . GLN A 1 76 ? -4.245 -6.439 13.073 1.00 93.94 76 GLN A O 1
ATOM 597 N N . TRP A 1 77 ? -3.491 -6.573 15.182 1.00 94.44 77 TRP A N 1
ATOM 598 C CA . TRP A 1 77 ? -3.476 -8.042 15.238 1.00 94.44 77 TRP A CA 1
ATOM 599 C C . TRP A 1 77 ? -4.838 -8.674 15.562 1.00 94.44 77 TRP A C 1
ATOM 601 O O . TRP A 1 77 ? -5.050 -9.853 15.283 1.00 94.44 77 TRP A O 1
ATOM 611 N N . ASP A 1 78 ? -5.782 -7.908 16.121 1.00 95.25 78 ASP A N 1
ATOM 612 C CA . ASP A 1 78 ? -7.137 -8.400 16.390 1.00 95.25 78 ASP A CA 1
ATOM 613 C C . ASP A 1 78 ? -7.915 -8.585 15.080 1.00 95.25 78 ASP A C 1
ATOM 615 O O . ASP A 1 78 ? -8.410 -7.626 14.483 1.00 95.25 78 ASP A O 1
ATOM 619 N N . THR A 1 79 ? -8.064 -9.842 14.659 1.00 92.56 79 THR A N 1
ATOM 620 C CA . THR A 1 79 ? -8.765 -10.246 13.426 1.00 92.56 79 THR A CA 1
ATOM 621 C C . THR A 1 79 ? -10.205 -9.737 13.318 1.00 92.56 79 THR A C 1
ATOM 623 O O . THR A 1 79 ? -10.732 -9.630 12.208 1.00 92.56 79 THR A O 1
ATOM 626 N N . LYS A 1 80 ? -10.861 -9.393 14.437 1.00 94.31 80 LYS A N 1
ATOM 627 C CA . LYS A 1 80 ? -12.212 -8.808 14.425 1.00 94.31 80 LYS A CA 1
ATOM 628 C C . LYS A 1 80 ? -12.213 -7.351 13.968 1.00 94.31 80 LYS A C 1
ATOM 630 O O . LYS A 1 80 ? -13.218 -6.890 13.438 1.00 94.31 80 LYS A O 1
ATOM 635 N N . LYS A 1 81 ? -11.099 -6.643 14.158 1.00 92.19 81 LYS A N 1
ATOM 636 C CA . LYS A 1 81 ? -10.928 -5.221 13.827 1.00 92.19 81 LYS A CA 1
ATOM 637 C C . LYS A 1 81 ? -10.219 -4.996 12.487 1.00 92.19 81 LYS A C 1
ATOM 639 O O . LYS A 1 81 ? -10.008 -3.852 12.099 1.00 92.19 81 LYS A O 1
ATOM 644 N N . GLN A 1 82 ? -9.834 -6.067 11.796 1.00 94.00 82 GLN A N 1
ATOM 645 C CA . GLN A 1 82 ? -9.141 -6.012 10.511 1.00 94.00 82 GLN A CA 1
ATOM 646 C C . GLN A 1 82 ? -10.106 -5.806 9.340 1.00 94.00 82 GLN A C 1
ATOM 648 O O . GLN A 1 82 ? -11.184 -6.406 9.291 1.00 94.00 82 GLN A O 1
ATOM 653 N N . ASP A 1 83 ? -9.684 -5.030 8.339 1.00 94.19 83 ASP A N 1
ATOM 654 C CA . ASP A 1 83 ? -10.409 -4.932 7.074 1.00 94.19 83 ASP A CA 1
ATOM 655 C C . ASP A 1 83 ? -10.190 -6.193 6.226 1.00 94.19 83 ASP A C 1
ATOM 657 O O . ASP A 1 83 ? -9.248 -6.310 5.439 1.00 94.19 83 ASP A O 1
ATOM 661 N N . LYS A 1 84 ? -11.105 -7.154 6.373 1.00 94.38 84 LYS A N 1
ATOM 662 C CA . LYS A 1 84 ? -11.082 -8.419 5.625 1.00 94.38 84 LYS A CA 1
ATOM 663 C C . LYS A 1 84 ? -11.224 -8.224 4.115 1.00 94.38 84 LYS A C 1
ATOM 665 O O . LYS A 1 84 ? -10.778 -9.081 3.356 1.00 94.38 84 LYS A O 1
ATOM 670 N N . THR A 1 85 ? -11.847 -7.130 3.675 1.00 94.75 85 THR A N 1
ATOM 671 C CA . THR A 1 85 ? -12.034 -6.844 2.248 1.00 94.75 85 THR A CA 1
ATOM 672 C C . THR A 1 85 ? -10.713 -6.420 1.626 1.00 94.75 85 THR A C 1
ATOM 674 O O . THR A 1 85 ? -10.343 -6.944 0.577 1.00 94.75 85 THR A O 1
ATOM 677 N N . MET A 1 86 ? -9.982 -5.521 2.293 1.00 94.94 86 MET A N 1
ATOM 678 C CA . MET A 1 86 ? -8.651 -5.099 1.850 1.00 94.94 86 MET A CA 1
ATOM 679 C C . MET A 1 86 ? -7.651 -6.257 1.913 1.00 94.94 86 MET A C 1
ATOM 681 O O . MET A 1 86 ? -6.943 -6.512 0.941 1.00 94.94 86 MET A O 1
ATOM 685 N N . LEU A 1 87 ? -7.678 -7.038 2.998 1.00 95.25 87 LEU A N 1
ATOM 686 C CA . LEU A 1 87 ? -6.791 -8.189 3.148 1.00 95.25 87 LEU A CA 1
ATOM 687 C C . LEU A 1 87 ? -7.025 -9.225 2.048 1.00 95.25 87 LEU A C 1
ATOM 689 O O . LEU A 1 87 ? -6.077 -9.789 1.509 1.00 95.25 87 LEU A O 1
ATOM 693 N N . ARG A 1 88 ? -8.293 -9.483 1.702 1.00 95.25 88 ARG A N 1
ATOM 694 C CA . ARG A 1 88 ? -8.633 -10.363 0.584 1.00 95.25 88 ARG A CA 1
ATOM 695 C C . ARG A 1 88 ? -8.125 -9.782 -0.732 1.00 95.25 88 ARG A C 1
ATOM 697 O O . ARG A 1 88 ? -7.538 -10.523 -1.503 1.00 95.25 88 ARG A O 1
ATOM 704 N N . PHE A 1 89 ? -8.306 -8.485 -0.965 1.00 95.19 89 PHE A N 1
ATOM 705 C CA . PHE A 1 89 ? -7.834 -7.825 -2.180 1.00 95.19 89 PHE A CA 1
ATOM 706 C C . PHE A 1 89 ? -6.312 -7.924 -2.367 1.00 95.19 89 PHE A C 1
ATOM 708 O O . PHE A 1 89 ? -5.870 -8.161 -3.475 1.00 95.19 89 PHE A O 1
ATOM 715 N N . CYS A 1 90 ? -5.502 -7.794 -1.314 1.00 93.56 90 CYS A N 1
ATOM 716 C CA . CYS A 1 90 ? -4.043 -7.903 -1.455 1.00 93.56 90 CYS A CA 1
ATOM 717 C C . CYS A 1 90 ? -3.529 -9.349 -1.587 1.00 93.56 90 CYS A C 1
ATOM 719 O O . CYS A 1 90 ? -2.360 -9.548 -1.908 1.00 93.56 90 CYS A O 1
ATOM 721 N N . ARG A 1 91 ? -4.356 -10.359 -1.281 1.00 89.88 91 ARG A N 1
ATOM 722 C CA . ARG A 1 91 ? -3.973 -11.781 -1.360 1.00 89.88 91 ARG A CA 1
ATOM 723 C C . ARG A 1 91 ? -4.282 -12.428 -2.711 1.00 89.88 91 ARG A C 1
ATOM 725 O O . ARG A 1 91 ? -3.700 -13.475 -2.982 1.00 89.88 91 ARG A O 1
ATOM 732 N N . TYR A 1 92 ? -5.216 -11.868 -3.478 1.00 72.94 92 TYR A N 1
ATOM 733 C CA . TYR A 1 92 ? -5.697 -12.393 -4.760 1.00 72.94 92 TYR A CA 1
ATOM 734 C C . TYR A 1 92 ? -5.360 -11.421 -5.883 1.00 72.94 92 TYR A C 1
ATOM 736 O O . TYR A 1 92 ? -4.957 -11.911 -6.957 1.00 72.94 92 TYR A O 1
#

Mean predicted aligned error: 3.7 Å